Protein AF-A0A1I7GUT2-F1 (afdb_monomer_lite)

Secondary structure (DSSP, 8-state):
--HHHHHHHHHHHHHHHHHHHHHHHHHHHHH-TTHHHHHTTHHHHHHHHHHHHHHHHHHHH-PPPP---

Radius of gyration: 17.05 Å; chains: 1; bounding box: 38×18×52 Å

Sequence (69 aa):
MSPRSRLLLAMMAWCLAAVAVMLPLVWLINNRDWGVALMLLVPFVVYGLLRLGRILEGWARATPPPSGQ

Foldseek 3Di:
DDLVVLLVVLVVVLVVLCCVPVVVLVVCLVPDPCVVVSVVCVVVVVVVSVVSSVVSNCVSPDDDDPPDD

pLDDT: mean 89.64, std 11.04, range [46.25, 98.44]

Organism: NCBI:txid463301

Structure (mmCIF, N/CA/C/O backbone):
data_AF-A0A1I7GUT2-F1
#
_entry.id   AF-A0A1I7GUT2-F1
#
loop_
_atom_site.group_PDB
_atom_site.id
_atom_site.type_symbol
_atom_site.label_atom_id
_atom_site.label_alt_id
_atom_site.label_comp_id
_atom_site.label_asym_id
_atom_site.label_entity_id
_atom_site.label_seq_id
_atom_site.pdbx_PDB_ins_code
_atom_site.Cartn_x
_atom_site.Cartn_y
_atom_site.Cartn_z
_atom_site.occupancy
_atom_site.B_iso_or_equiv
_atom_site.auth_seq_id
_atom_site.auth_comp_id
_atom_site.auth_asym_id
_atom_site.auth_atom_id
_atom_site.pdbx_PDB_model_num
ATOM 1 N N . MET A 1 1 ? -6.843 2.510 25.395 1.00 68.00 1 MET A N 1
ATOM 2 C CA . MET A 1 1 ? -6.578 3.435 24.265 1.00 68.00 1 MET A CA 1
ATOM 3 C C . MET A 1 1 ? -7.917 3.892 23.702 1.00 68.00 1 MET A C 1
ATOM 5 O O . MET A 1 1 ? -8.762 3.031 23.479 1.00 68.00 1 MET A O 1
ATOM 9 N N . SER A 1 2 ? -8.154 5.196 23.518 1.00 84.00 2 SER A N 1
ATOM 10 C CA . SER A 1 2 ? -9.449 5.660 22.988 1.00 84.00 2 SER A CA 1
ATOM 11 C C . SER A 1 2 ? -9.660 5.175 21.539 1.00 84.00 2 SER A C 1
ATOM 13 O O . SER A 1 2 ? -8.668 5.015 20.816 1.00 84.00 2 SER A O 1
ATOM 15 N N . PRO A 1 3 ? -10.908 4.969 21.074 1.00 83.56 3 PRO A N 1
ATOM 16 C CA . PRO A 1 3 ? -11.184 4.617 19.676 1.00 83.56 3 PRO A CA 1
ATOM 17 C C . PRO A 1 3 ? -10.573 5.619 18.685 1.00 83.56 3 PRO A C 1
ATOM 19 O O . PRO A 1 3 ? -10.001 5.228 17.671 1.00 83.56 3 PRO A O 1
ATOM 22 N N . ARG A 1 4 ? -10.593 6.914 19.031 1.00 86.62 4 ARG A N 1
ATOM 23 C CA . ARG A 1 4 ? -9.972 7.987 18.241 1.00 86.62 4 ARG A CA 1
ATOM 24 C C . ARG A 1 4 ? -8.452 7.833 18.150 1.00 86.62 4 ARG A C 1
ATOM 26 O O . ARG A 1 4 ? -7.892 7.985 17.071 1.00 86.62 4 ARG A O 1
ATOM 33 N N . SER A 1 5 ? -7.786 7.498 19.257 1.00 91.75 5 SER A N 1
ATOM 34 C CA . SER A 1 5 ? -6.333 7.269 19.287 1.00 91.75 5 SER A CA 1
ATOM 35 C C . SER A 1 5 ? -5.927 6.047 18.459 1.00 91.75 5 SER A C 1
ATOM 37 O O . SER A 1 5 ? -4.924 6.100 17.757 1.00 91.75 5 SER A O 1
ATOM 39 N N . ARG A 1 6 ? -6.714 4.962 18.501 1.00 90.75 6 ARG A N 1
ATOM 40 C CA . ARG A 1 6 ? -6.480 3.770 17.663 1.00 90.75 6 ARG A CA 1
ATOM 41 C C . ARG A 1 6 ? -6.641 4.093 16.182 1.00 90.75 6 ARG A C 1
ATOM 43 O O . ARG A 1 6 ? -5.826 3.659 15.380 1.00 90.75 6 ARG A O 1
ATOM 50 N N . LEU A 1 7 ? -7.644 4.895 15.831 1.00 91.62 7 LEU A N 1
ATOM 51 C CA . LEU A 1 7 ? -7.877 5.311 14.449 1.00 91.62 7 LEU A CA 1
ATOM 52 C C . LEU A 1 7 ? -6.759 6.221 13.920 1.00 91.62 7 LEU A C 1
ATOM 54 O O . LEU A 1 7 ? -6.278 6.010 12.811 1.00 91.62 7 LEU A O 1
ATOM 58 N N . LEU A 1 8 ? -6.282 7.167 14.734 1.00 95.44 8 LEU A N 1
ATOM 59 C CA . LEU A 1 8 ? -5.106 7.984 14.411 1.00 95.44 8 LEU A CA 1
ATOM 60 C C . LEU A 1 8 ? -3.856 7.121 14.198 1.00 95.44 8 LEU A C 1
ATOM 62 O O . LEU A 1 8 ? -3.153 7.309 13.209 1.00 95.44 8 LEU A O 1
ATOM 66 N N . LEU A 1 9 ? -3.606 6.148 15.080 1.00 95.44 9 LEU A N 1
ATOM 67 C CA . LEU A 1 9 ? -2.465 5.242 14.945 1.00 95.44 9 LEU A CA 1
ATOM 68 C C . LEU A 1 9 ? -2.566 4.388 13.676 1.00 95.44 9 LEU A C 1
ATOM 70 O O . LEU A 1 9 ? -1.591 4.275 12.942 1.00 95.44 9 LEU A O 1
ATOM 74 N N . ALA A 1 10 ? -3.743 3.826 13.398 1.00 94.38 10 ALA A N 1
ATOM 75 C CA . ALA A 1 10 ? -4.009 3.061 12.184 1.00 94.38 10 ALA A CA 1
ATOM 76 C C . ALA A 1 10 ? -3.747 3.894 10.920 1.00 94.38 10 ALA A C 1
ATOM 78 O O . ALA A 1 10 ? -3.088 3.424 9.996 1.00 94.38 10 ALA A O 1
ATOM 79 N N . MET A 1 11 ? -4.201 5.149 10.904 1.00 96.69 11 MET A N 1
ATOM 80 C CA . MET A 1 11 ? -3.987 6.065 9.785 1.00 96.69 11 MET A CA 1
ATOM 81 C C . MET A 1 11 ? -2.506 6.413 9.600 1.00 96.69 11 MET A C 1
ATOM 83 O O . MET A 1 11 ? -1.989 6.316 8.491 1.00 96.69 11 MET A O 1
ATOM 87 N N . MET A 1 12 ? -1.801 6.763 10.679 1.00 98.06 12 MET A N 1
ATOM 88 C CA . MET A 1 12 ? -0.366 7.063 10.626 1.00 98.06 12 MET A CA 1
ATOM 89 C C . MET A 1 12 ? 0.454 5.851 10.175 1.00 98.06 12 MET A C 1
ATOM 91 O O . MET A 1 12 ? 1.318 5.985 9.311 1.00 98.06 12 MET A O 1
ATOM 95 N N . ALA A 1 13 ? 0.154 4.666 10.713 1.00 97.50 13 ALA A N 1
ATOM 96 C CA . ALA A 1 13 ? 0.812 3.421 10.331 1.00 97.50 13 ALA A CA 1
ATOM 97 C C . ALA A 1 13 ? 0.582 3.090 8.852 1.00 97.50 13 ALA A C 1
ATOM 99 O O . ALA A 1 13 ? 1.519 2.704 8.154 1.00 97.50 13 ALA A O 1
ATOM 100 N N . TRP A 1 14 ? -0.642 3.285 8.354 1.00 98.00 14 TRP A N 1
ATOM 101 C CA . TRP A 1 14 ? -0.952 3.068 6.946 1.00 98.00 14 TRP A CA 1
ATOM 102 C C . TRP A 1 14 ? -0.217 4.055 6.034 1.00 98.00 14 TRP A C 1
ATOM 104 O O . TRP A 1 14 ? 0.405 3.628 5.065 1.00 98.00 14 TRP A O 1
ATOM 114 N N . CYS A 1 15 ? -0.222 5.353 6.362 1.00 98.25 15 CYS A N 1
ATOM 115 C CA . CYS A 1 15 ? 0.508 6.365 5.594 1.00 98.25 15 CYS A CA 1
ATOM 116 C C . CYS A 1 15 ? 2.007 6.060 5.546 1.00 98.25 15 CYS A C 1
ATOM 118 O O . CYS A 1 15 ? 2.612 6.117 4.477 1.00 98.25 15 CYS A O 1
ATOM 120 N N . LEU A 1 16 ? 2.600 5.689 6.685 1.00 98.44 16 LEU A N 1
ATOM 121 C CA . LEU A 1 16 ? 4.010 5.323 6.751 1.00 98.44 16 LEU A CA 1
ATOM 122 C C . LEU A 1 16 ? 4.311 4.101 5.876 1.00 98.44 16 LEU A C 1
ATOM 124 O O . LEU A 1 16 ? 5.270 4.125 5.110 1.00 98.44 16 LEU A O 1
ATOM 128 N N . ALA A 1 17 ? 3.473 3.062 5.939 1.00 98.06 17 ALA A N 1
ATOM 129 C CA . ALA A 1 17 ? 3.619 1.876 5.101 1.00 98.06 17 ALA A CA 1
ATOM 130 C C . ALA A 1 17 ? 3.486 2.207 3.605 1.00 98.06 17 ALA A C 1
ATOM 132 O O . ALA A 1 17 ? 4.294 1.749 2.801 1.00 98.06 17 ALA A O 1
ATOM 133 N N . ALA A 1 18 ? 2.508 3.034 3.227 1.00 97.44 18 ALA A N 1
ATOM 134 C CA . ALA A 1 18 ? 2.310 3.451 1.844 1.00 97.44 18 ALA A CA 1
ATOM 135 C C . ALA A 1 18 ? 3.535 4.199 1.302 1.00 97.44 18 ALA A C 1
ATOM 137 O O . ALA A 1 18 ? 4.026 3.863 0.230 1.00 97.44 18 ALA A O 1
ATOM 138 N N . VAL A 1 19 ? 4.071 5.155 2.065 1.00 98.31 19 VAL A N 1
ATOM 139 C CA . VAL A 1 19 ? 5.284 5.912 1.717 1.00 98.31 19 VAL A CA 1
ATOM 140 C C . VAL A 1 19 ? 6.493 4.979 1.610 1.00 98.31 19 VAL A C 1
ATOM 142 O O . VAL A 1 19 ? 7.177 4.980 0.588 1.00 98.31 19 VAL A O 1
ATOM 145 N N . ALA A 1 20 ? 6.718 4.134 2.619 1.00 98.12 20 ALA A N 1
ATOM 146 C CA . ALA A 1 20 ? 7.848 3.209 2.668 1.00 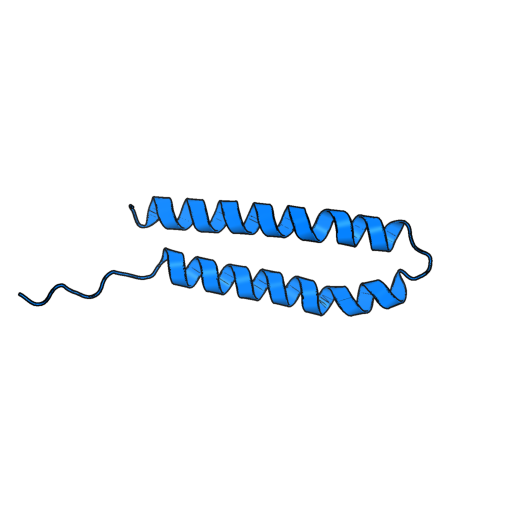98.12 20 ALA A CA 1
ATOM 147 C C . ALA A 1 20 ? 7.858 2.204 1.507 1.00 98.12 20 ALA A C 1
ATOM 149 O O . ALA A 1 20 ? 8.925 1.761 1.097 1.00 98.12 20 ALA A O 1
ATOM 150 N N . VAL A 1 21 ? 6.688 1.849 0.970 1.00 97.56 21 VAL A N 1
ATOM 151 C CA . VAL A 1 21 ? 6.555 0.904 -0.145 1.00 97.56 21 VAL A CA 1
ATOM 152 C C . VAL A 1 21 ? 6.549 1.612 -1.501 1.00 97.56 21 VAL A C 1
ATOM 154 O O . VAL A 1 21 ? 7.226 1.171 -2.428 1.00 97.56 21 VAL A O 1
ATOM 157 N N . MET A 1 22 ? 5.805 2.711 -1.641 1.00 96.12 22 MET A N 1
ATOM 158 C CA . MET A 1 22 ? 5.615 3.369 -2.936 1.00 96.12 22 MET A CA 1
ATOM 159 C C . MET A 1 22 ? 6.843 4.149 -3.391 1.00 96.12 22 MET A C 1
ATOM 161 O O . MET A 1 22 ? 7.164 4.091 -4.574 1.00 96.12 22 MET A O 1
ATOM 165 N N . LEU A 1 23 ? 7.566 4.830 -2.493 1.00 97.31 23 LEU A N 1
ATOM 166 C CA . LEU A 1 23 ? 8.789 5.544 -2.879 1.00 97.31 23 LEU A CA 1
ATOM 167 C C . LEU A 1 23 ? 9.831 4.639 -3.552 1.00 97.31 23 LEU A C 1
ATOM 169 O O . LEU A 1 23 ? 10.240 4.962 -4.669 1.00 97.31 23 LEU A O 1
ATOM 173 N N . PRO A 1 24 ? 10.263 3.515 -2.946 1.00 95.25 24 PRO A N 1
ATOM 174 C CA . PRO A 1 24 ? 11.245 2.651 -3.588 1.00 95.25 24 PRO A CA 1
ATOM 175 C C . PRO A 1 24 ? 10.687 1.986 -4.845 1.00 95.25 24 PRO A C 1
ATOM 177 O O . PRO A 1 24 ? 11.431 1.818 -5.806 1.00 95.25 24 PRO A O 1
ATOM 180 N N . LEU A 1 25 ? 9.393 1.645 -4.877 1.00 93.38 25 LEU A N 1
ATOM 181 C CA . LEU A 1 25 ? 8.769 1.060 -6.063 1.00 93.38 25 LEU A CA 1
ATOM 182 C C . LEU A 1 25 ? 8.800 2.026 -7.252 1.00 93.38 25 LEU A C 1
ATOM 184 O O . LEU A 1 25 ? 9.246 1.649 -8.332 1.00 93.38 25 LEU A O 1
ATOM 188 N N . VAL A 1 26 ? 8.363 3.271 -7.049 1.00 94.00 26 VAL A N 1
ATOM 189 C CA . VAL A 1 26 ? 8.363 4.309 -8.089 1.00 94.00 26 VAL A CA 1
ATOM 190 C C . VAL A 1 26 ? 9.788 4.625 -8.527 1.00 94.00 26 VAL A C 1
ATOM 192 O O . VAL A 1 26 ? 10.055 4.690 -9.724 1.00 94.00 26 VAL A O 1
ATOM 195 N N . TRP A 1 27 ? 10.716 4.752 -7.577 1.00 95.06 27 TRP A N 1
ATOM 196 C CA . TRP A 1 27 ? 12.130 4.950 -7.885 1.00 95.06 27 TRP A CA 1
ATOM 197 C C . TRP A 1 27 ? 12.694 3.807 -8.740 1.00 95.06 27 TRP A C 1
ATOM 199 O O . TRP A 1 27 ? 13.367 4.051 -9.739 1.00 95.06 27 TRP A O 1
ATOM 209 N N . LEU A 1 28 ? 12.381 2.555 -8.395 1.00 92.75 28 LEU A N 1
ATOM 210 C CA . LEU A 1 28 ? 12.860 1.383 -9.122 1.00 92.75 28 LEU A CA 1
ATOM 211 C C . LEU A 1 28 ? 12.269 1.304 -10.535 1.00 92.75 28 LEU A C 1
ATOM 213 O O . LEU A 1 28 ? 13.002 1.010 -11.474 1.00 92.75 28 LEU A O 1
ATOM 217 N N . ILE A 1 29 ? 10.972 1.591 -10.690 1.00 91.81 29 ILE A N 1
ATOM 218 C CA . ILE A 1 29 ? 10.307 1.664 -12.000 1.00 91.81 29 ILE A CA 1
ATOM 219 C C . ILE A 1 29 ? 10.956 2.744 -12.869 1.00 91.81 29 ILE A C 1
ATOM 221 O O . ILE A 1 29 ? 11.163 2.522 -14.057 1.00 91.81 29 ILE A O 1
ATOM 225 N N . ASN A 1 30 ? 11.294 3.891 -12.279 1.00 91.62 30 ASN A N 1
ATOM 226 C CA . ASN A 1 30 ? 11.885 5.015 -12.996 1.00 91.62 30 ASN A CA 1
ATOM 227 C C . ASN A 1 30 ? 13.340 4.764 -13.432 1.00 91.62 30 ASN A C 1
ATOM 229 O O . ASN A 1 30 ? 13.758 5.249 -14.476 1.00 91.62 30 ASN A O 1
ATOM 233 N N . ASN A 1 31 ? 14.121 4.024 -12.639 1.00 93.44 31 ASN A N 1
ATOM 234 C CA . ASN A 1 31 ? 15.565 3.866 -12.850 1.00 93.44 31 ASN A CA 1
ATOM 235 C C . ASN A 1 31 ? 15.984 2.527 -13.479 1.00 93.44 31 ASN A C 1
ATOM 237 O O . ASN A 1 31 ? 17.179 2.308 -13.676 1.00 93.44 31 ASN A O 1
ATOM 241 N N . ARG A 1 32 ? 15.056 1.600 -13.744 1.00 88.69 32 ARG A N 1
ATOM 242 C CA . ARG A 1 32 ? 15.369 0.295 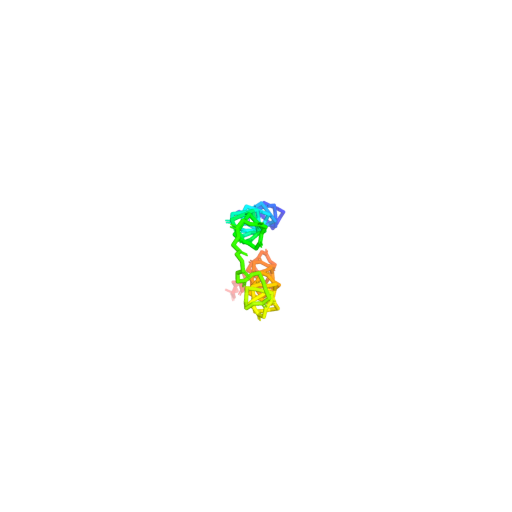-14.346 1.00 88.69 32 ARG A CA 1
ATOM 243 C C . ARG A 1 32 ? 14.699 0.152 -15.703 1.00 88.69 32 ARG A C 1
ATOM 245 O O . ARG A 1 32 ? 13.496 0.348 -15.827 1.00 88.69 32 ARG A O 1
ATOM 252 N N . ASP A 1 33 ? 15.452 -0.364 -16.669 1.00 85.12 33 ASP A N 1
ATOM 253 C CA . ASP A 1 33 ? 14.956 -0.655 -18.025 1.00 85.12 33 ASP A CA 1
ATOM 254 C C . ASP A 1 33 ? 13.825 -1.707 -18.040 1.00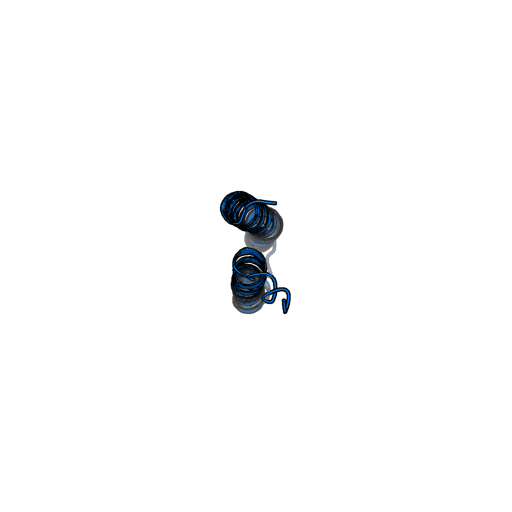 85.12 33 ASP A C 1
ATOM 256 O O . ASP A 1 33 ? 13.068 -1.829 -18.998 1.00 85.12 33 ASP A O 1
ATOM 260 N N . TRP A 1 34 ? 13.653 -2.434 -16.930 1.00 81.62 34 TRP A N 1
ATOM 261 C CA . TRP A 1 34 ? 12.607 -3.436 -16.702 1.00 81.62 34 TRP A CA 1
ATOM 262 C C . TRP A 1 34 ? 11.299 -2.838 -16.147 1.00 81.62 34 TRP A C 1
ATOM 264 O O . TRP A 1 34 ? 10.487 -3.568 -15.573 1.00 81.62 34 TRP A O 1
ATOM 274 N N . GLY A 1 35 ? 11.073 -1.526 -16.293 1.00 81.12 35 GLY A N 1
ATOM 275 C CA . GLY A 1 35 ? 9.904 -0.813 -15.759 1.00 81.12 35 GLY A CA 1
ATOM 276 C C . GLY A 1 35 ? 8.560 -1.478 -16.086 1.00 81.12 35 GLY A C 1
ATOM 277 O O . GLY A 1 35 ? 7.705 -1.571 -15.212 1.00 81.12 35 GLY A O 1
ATOM 278 N N . VAL A 1 36 ? 8.402 -2.049 -17.287 1.00 82.06 36 VAL A N 1
ATOM 279 C CA . VAL A 1 36 ? 7.194 -2.799 -17.695 1.00 82.06 36 VAL A CA 1
ATOM 280 C C . VAL A 1 36 ? 6.951 -4.036 -16.821 1.00 82.06 36 VAL A C 1
ATOM 282 O O . VAL A 1 36 ? 5.827 -4.266 -16.378 1.00 82.06 36 VAL A O 1
ATOM 285 N N . ALA A 1 37 ? 7.990 -4.817 -16.515 1.00 85.12 37 ALA A N 1
ATOM 286 C CA . ALA A 1 37 ? 7.858 -5.980 -15.636 1.00 85.12 37 ALA A CA 1
ATOM 287 C C . ALA A 1 37 ? 7.522 -5.558 -14.195 1.00 85.12 37 ALA A C 1
ATOM 289 O O . ALA A 1 37 ? 6.728 -6.208 -13.519 1.00 85.12 37 ALA A O 1
ATOM 290 N N . LEU A 1 38 ? 8.072 -4.428 -13.739 1.00 84.31 38 LEU A N 1
ATOM 291 C CA . LEU A 1 38 ? 7.764 -3.855 -12.428 1.00 84.31 38 LEU A CA 1
ATOM 292 C C . LEU A 1 38 ? 6.345 -3.268 -12.361 1.00 84.31 38 LEU A C 1
ATOM 294 O O . LEU A 1 38 ? 5.703 -3.351 -11.317 1.00 84.31 38 LEU A O 1
ATOM 298 N N . MET A 1 39 ? 5.808 -2.744 -13.467 1.00 89.25 39 MET A N 1
ATOM 299 C CA . MET A 1 39 ? 4.416 -2.286 -13.550 1.00 89.25 39 MET A CA 1
ATOM 300 C C . MET A 1 39 ? 3.413 -3.423 -13.320 1.00 89.25 39 MET A C 1
ATOM 302 O O . MET A 1 39 ? 2.374 -3.194 -12.705 1.00 89.25 39 MET A O 1
ATOM 306 N N . LEU A 1 40 ? 3.735 -4.661 -13.717 1.00 91.69 40 LEU A N 1
ATOM 307 C CA . LEU A 1 40 ? 2.898 -5.834 -13.420 1.00 91.69 40 LEU A CA 1
ATOM 308 C C . LEU A 1 40 ? 2.821 -6.147 -11.917 1.00 91.69 40 LEU A C 1
ATOM 310 O O . LEU A 1 40 ? 1.846 -6.741 -11.461 1.00 91.69 40 LEU A O 1
ATOM 314 N N . LEU A 1 41 ? 3.816 -5.722 -11.133 1.00 91.06 41 LEU A N 1
ATOM 315 C CA . LEU A 1 41 ? 3.839 -5.884 -9.679 1.00 91.06 41 LEU A CA 1
ATOM 316 C C . LEU A 1 41 ? 2.965 -4.837 -8.961 1.00 91.06 41 LEU A C 1
ATOM 318 O O . LEU A 1 41 ? 2.424 -5.111 -7.887 1.00 91.06 41 LEU A O 1
ATOM 322 N N . VAL A 1 42 ? 2.777 -3.656 -9.559 1.00 94.19 42 VAL A N 1
ATOM 323 C CA . VAL A 1 42 ? 1.994 -2.538 -8.998 1.00 94.19 42 VAL A CA 1
ATOM 324 C C . VAL A 1 42 ? 0.598 -2.947 -8.506 1.00 94.19 42 VAL A C 1
ATOM 326 O O . VAL A 1 42 ? 0.292 -2.627 -7.356 1.00 94.19 42 VAL A O 1
ATOM 329 N N . PRO A 1 43 ? -0.258 -3.658 -9.270 1.00 96.06 43 PRO A N 1
ATOM 330 C CA . PRO A 1 43 ? -1.592 -4.029 -8.789 1.00 96.06 43 PRO A CA 1
ATOM 331 C C . PRO A 1 43 ? -1.551 -4.882 -7.516 1.00 96.06 43 PRO A C 1
ATOM 333 O O . PRO A 1 43 ? -2.375 -4.682 -6.623 1.00 96.06 43 PRO A O 1
ATOM 336 N N . PHE A 1 44 ? -0.571 -5.780 -7.381 1.00 96.88 44 PHE A N 1
ATOM 337 C CA . PHE A 1 44 ? -0.402 -6.590 -6.173 1.00 96.88 44 PHE A CA 1
ATOM 338 C C . PHE A 1 44 ? 0.024 -5.739 -4.978 1.00 96.88 44 PHE A C 1
ATOM 340 O O . PHE A 1 44 ? -0.506 -5.908 -3.879 1.00 96.88 44 PHE A O 1
ATOM 347 N N . VAL A 1 45 ? 0.936 -4.789 -5.195 1.00 96.38 45 VAL A N 1
ATOM 348 C CA . VAL A 1 45 ? 1.381 -3.856 -4.154 1.00 96.38 45 VAL A CA 1
ATOM 349 C C . VAL A 1 45 ? 0.229 -2.965 -3.690 1.00 96.38 45 VAL A C 1
ATOM 351 O O . VAL A 1 45 ? -0.029 -2.86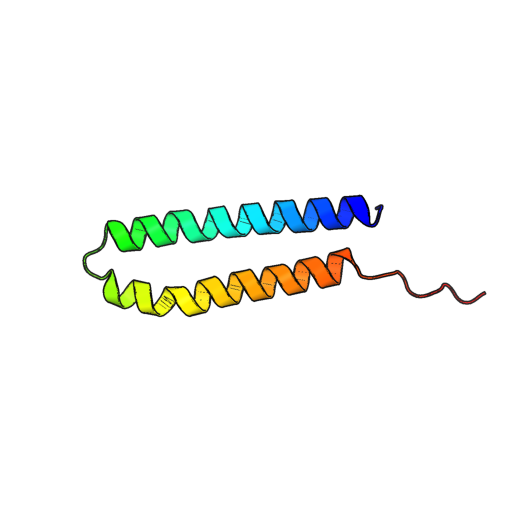3 -2.489 1.00 96.38 45 VAL A O 1
ATOM 354 N N . VAL A 1 46 ? -0.509 -2.364 -4.627 1.00 96.81 46 VAL A N 1
ATOM 355 C CA . VAL A 1 46 ? -1.676 -1.522 -4.328 1.00 96.81 46 VAL A CA 1
ATOM 356 C C . VAL A 1 46 ? -2.739 -2.329 -3.588 1.00 96.81 46 VAL A C 1
ATOM 358 O O . VAL A 1 46 ? -3.233 -1.887 -2.551 1.00 96.81 46 VAL A O 1
ATOM 361 N N . TYR A 1 47 ? -3.052 -3.540 -4.055 1.00 97.75 47 TYR A N 1
ATOM 362 C CA . TYR A 1 47 ? -3.986 -4.424 -3.364 1.00 97.75 47 TYR A CA 1
ATOM 363 C C . TYR A 1 47 ? -3.519 -4.756 -1.940 1.00 97.75 47 TYR A C 1
ATOM 365 O O . TYR A 1 47 ? -4.326 -4.738 -1.008 1.00 97.75 47 TYR A O 1
ATOM 373 N N . GLY A 1 48 ? -2.220 -5.003 -1.751 1.00 97.75 48 GLY A N 1
ATOM 374 C CA . GLY A 1 48 ? -1.610 -5.210 -0.441 1.00 97.75 48 GLY A CA 1
ATOM 375 C C . GLY A 1 48 ? -1.837 -4.028 0.502 1.00 97.75 48 GLY A C 1
ATOM 376 O O . GLY A 1 48 ? -2.305 -4.227 1.624 1.00 9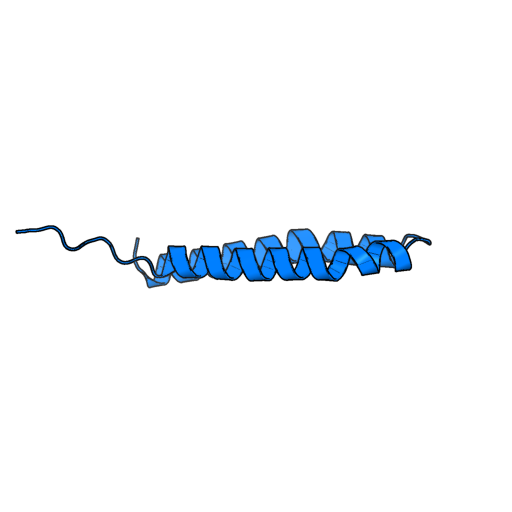7.75 48 GLY A O 1
ATOM 377 N N . LEU A 1 49 ? -1.604 -2.797 0.038 1.00 97.62 49 LEU A N 1
ATOM 378 C CA . LEU A 1 49 ? -1.850 -1.581 0.822 1.00 97.62 49 LEU A CA 1
ATOM 379 C C . LEU A 1 49 ? -3.337 -1.369 1.126 1.00 97.62 49 LEU A C 1
ATOM 381 O O . LEU A 1 49 ? -3.688 -1.018 2.253 1.00 97.62 49 LEU A O 1
ATOM 385 N N . LEU A 1 50 ? -4.229 -1.625 0.166 1.00 97.81 50 LEU A N 1
ATOM 386 C CA . LEU A 1 50 ? -5.677 -1.551 0.388 1.00 97.81 50 LEU A CA 1
ATOM 387 C C . LEU A 1 50 ? -6.138 -2.586 1.420 1.00 97.81 50 LEU A C 1
ATOM 389 O O . LEU A 1 50 ? -6.955 -2.293 2.295 1.00 97.81 50 LEU A O 1
ATOM 393 N N . ARG A 1 51 ? -5.609 -3.811 1.348 1.00 97.56 51 ARG A N 1
ATOM 394 C CA . ARG A 1 51 ? -5.889 -4.866 2.327 1.00 97.56 51 ARG A CA 1
ATOM 395 C C . ARG A 1 51 ? -5.357 -4.492 3.709 1.00 97.56 51 ARG A C 1
ATOM 397 O O . ARG A 1 51 ? -6.081 -4.673 4.684 1.00 97.56 51 ARG A O 1
ATOM 404 N N . LEU A 1 52 ? -4.149 -3.937 3.792 1.00 97.31 52 LEU A N 1
ATOM 405 C CA . LEU A 1 52 ? -3.572 -3.440 5.040 1.00 97.31 52 LEU A CA 1
ATOM 406 C C . LEU A 1 52 ? -4.454 -2.357 5.670 1.00 97.31 52 LEU A C 1
ATOM 408 O O . LEU A 1 52 ? -4.747 -2.433 6.859 1.00 97.31 52 LEU A O 1
ATOM 412 N N . GLY A 1 53 ? -4.936 -1.400 4.872 1.00 95.81 53 GLY A N 1
ATOM 413 C CA . GLY A 1 53 ? -5.853 -0.354 5.331 1.00 95.81 53 GLY A CA 1
ATOM 414 C C . GLY A 1 53 ? -7.128 -0.928 5.944 1.00 95.81 53 GLY A C 1
ATOM 415 O O . GLY A 1 53 ? -7.495 -0.559 7.055 1.00 95.81 53 GLY A O 1
ATOM 416 N N . ARG A 1 54 ? -7.745 -1.916 5.282 1.00 95.81 54 ARG A N 1
ATOM 417 C CA . ARG A 1 54 ? -8.941 -2.602 5.803 1.00 95.81 54 ARG A CA 1
ATOM 418 C C . ARG A 1 54 ? -8.680 -3.351 7.112 1.00 95.81 54 ARG A C 1
ATOM 420 O O . ARG A 1 54 ? -9.526 -3.336 8.001 1.00 95.81 54 ARG A O 1
ATOM 427 N N . ILE A 1 55 ? -7.515 -3.988 7.249 1.00 96.31 55 ILE A N 1
ATOM 428 C CA . ILE A 1 55 ? -7.123 -4.677 8.489 1.00 96.31 55 ILE A CA 1
ATOM 429 C C . ILE A 1 55 ? -6.927 -3.665 9.623 1.00 96.31 55 ILE A C 1
ATOM 431 O O . ILE A 1 55 ? -7.445 -3.867 10.720 1.00 96.31 55 ILE A O 1
ATOM 435 N N . LEU A 1 56 ? -6.219 -2.566 9.358 1.00 94.88 56 LEU A N 1
ATOM 436 C CA . LEU A 1 56 ? -5.977 -1.501 10.331 1.00 94.88 56 LEU A CA 1
ATOM 437 C C . LEU A 1 56 ? -7.272 -0.797 10.743 1.00 94.88 56 LEU A C 1
ATOM 439 O O . LEU A 1 56 ? -7.448 -0.488 11.918 1.00 94.88 56 LEU A O 1
ATOM 443 N N . GLU A 1 57 ? -8.200 -0.592 9.810 1.00 93.25 57 GLU A N 1
ATOM 444 C CA . GLU A 1 57 ? -9.525 -0.051 10.101 1.00 93.25 57 GLU A CA 1
ATOM 445 C C . GLU A 1 57 ? -10.345 -1.001 10.980 1.00 93.25 57 GLU A C 1
ATOM 447 O O . GLU A 1 57 ? -10.887 -0.576 12.003 1.00 93.25 57 GLU A O 1
ATOM 452 N N . GLY A 1 58 ? -10.404 -2.288 10.623 1.00 92.88 58 GLY A N 1
ATOM 453 C CA . GLY A 1 58 ? -11.090 -3.302 11.424 1.00 92.88 58 GLY A CA 1
ATOM 454 C C . GLY A 1 58 ? -10.510 -3.388 12.834 1.00 92.88 58 GLY A C 1
ATOM 455 O O . GLY A 1 58 ? -11.248 -3.385 13.820 1.00 92.88 58 GLY A O 1
ATOM 456 N N . TRP A 1 59 ? -9.181 -3.351 12.945 1.00 92.44 59 TRP A N 1
ATOM 457 C CA . TRP A 1 59 ? -8.503 -3.264 14.231 1.00 92.44 59 TRP A CA 1
ATOM 458 C C . TRP A 1 59 ? -8.841 -1.971 14.977 1.00 92.44 59 TRP A C 1
ATOM 460 O O . TRP A 1 59 ? -9.113 -2.032 16.170 1.00 92.44 59 TRP A O 1
ATOM 470 N N . ALA A 1 60 ? -8.854 -0.806 14.330 1.00 91.38 60 ALA A N 1
ATOM 471 C CA . ALA A 1 60 ? -9.130 0.466 14.997 1.00 91.38 60 ALA A CA 1
ATOM 472 C C . ALA A 1 60 ? -10.564 0.543 15.542 1.00 91.38 60 ALA A C 1
ATOM 474 O O . ALA A 1 60 ? -10.785 1.105 16.618 1.00 91.38 60 ALA A O 1
ATOM 475 N N . ARG A 1 61 ? -11.523 -0.042 14.814 1.00 88.06 61 ARG A N 1
ATOM 476 C CA . ARG A 1 61 ? -12.952 -0.031 15.150 1.00 88.06 61 ARG A CA 1
ATOM 477 C C . ARG A 1 61 ? -13.395 -1.177 16.057 1.00 88.06 61 ARG A C 1
ATOM 479 O O . ARG A 1 61 ? -14.507 -1.107 16.570 1.00 88.06 61 ARG A O 1
ATOM 486 N N . ALA A 1 62 ? -12.564 -2.196 16.285 1.00 86.75 62 ALA A N 1
ATOM 487 C CA . ALA A 1 62 ? -12.921 -3.332 17.134 1.00 86.75 62 ALA A CA 1
ATOM 488 C C . ALA A 1 62 ? -13.334 -2.868 18.544 1.00 86.75 62 ALA A C 1
ATOM 490 O O . ALA A 1 62 ? -12.501 -2.396 19.331 1.00 86.75 62 ALA A O 1
ATOM 491 N N . THR A 1 63 ? -14.628 -2.983 18.847 1.00 69.31 63 THR A N 1
ATOM 492 C CA . THR A 1 63 ? -15.199 -2.740 20.174 1.00 69.31 63 THR A CA 1
ATOM 493 C C . THR A 1 63 ? -14.839 -3.917 21.086 1.00 69.31 63 THR A C 1
ATOM 495 O O . THR A 1 63 ? -14.919 -5.060 20.631 1.00 69.31 63 THR A O 1
ATOM 498 N N . PRO A 1 64 ? -14.413 -3.690 22.343 1.00 65.75 64 PRO A N 1
ATOM 499 C CA . PRO A 1 64 ? -14.250 -4.784 23.296 1.00 65.75 64 PRO A CA 1
ATOM 500 C C . PRO A 1 64 ? -15.584 -5.532 23.456 1.00 65.75 64 PRO A C 1
ATOM 502 O O . PRO A 1 64 ? -16.628 -4.872 23.432 1.00 65.75 64 PRO A O 1
ATOM 505 N N . PRO A 1 65 ? -15.583 -6.871 23.606 1.00 63.03 65 PRO A N 1
ATOM 506 C CA . PRO A 1 65 ? -16.812 -7.600 23.893 1.00 63.03 65 PRO A CA 1
ATOM 507 C C . PRO A 1 65 ? -17.456 -7.032 25.167 1.00 63.03 65 PRO A C 1
ATOM 509 O O . PRO A 1 65 ? -16.721 -6.633 26.078 1.00 63.03 65 PRO A O 1
ATOM 512 N N . PRO A 1 66 ? -18.799 -6.961 25.247 1.00 61.03 66 PRO A N 1
ATOM 513 C CA . PRO A 1 66 ? -19.462 -6.548 26.472 1.00 61.03 66 PRO A CA 1
ATOM 514 C C . PRO A 1 66 ? -19.031 -7.510 27.578 1.00 61.03 66 PRO A C 1
ATOM 516 O O . PRO A 1 66 ? -19.244 -8.718 27.485 1.00 61.03 66 PRO A O 1
ATOM 519 N N . SER A 1 67 ? -18.364 -6.973 28.597 1.00 64.56 67 SER A N 1
ATOM 520 C CA . SER A 1 67 ? -18.100 -7.676 29.843 1.00 64.56 67 SER A CA 1
ATOM 521 C C . SER A 1 67 ? -19.453 -8.079 30.417 1.00 64.56 67 SER A C 1
ATOM 523 O O . SER A 1 67 ? -20.201 -7.209 30.868 1.00 64.56 67 SER A O 1
ATOM 525 N N . GLY A 1 68 ? -19.796 -9.364 30.299 1.00 62.97 68 GLY A N 1
ATOM 526 C CA . GLY A 1 68 ? -20.984 -9.927 30.928 1.00 62.97 68 GLY A CA 1
ATOM 527 C C . GLY A 1 68 ? -20.965 -9.567 32.409 1.00 62.97 68 GLY A C 1
ATOM 528 O O . GLY A 1 68 ? -19.974 -9.845 33.087 1.00 62.97 68 GLY A O 1
ATOM 529 N N . GLN A 1 69 ? -22.008 -8.856 32.838 1.00 46.25 69 GLN A N 1
ATOM 530 C CA . GLN A 1 69 ? -22.344 -8.675 34.248 1.00 46.25 69 GLN A CA 1
ATOM 531 C C . GLN A 1 69 ? -22.780 -10.012 34.841 1.00 46.25 69 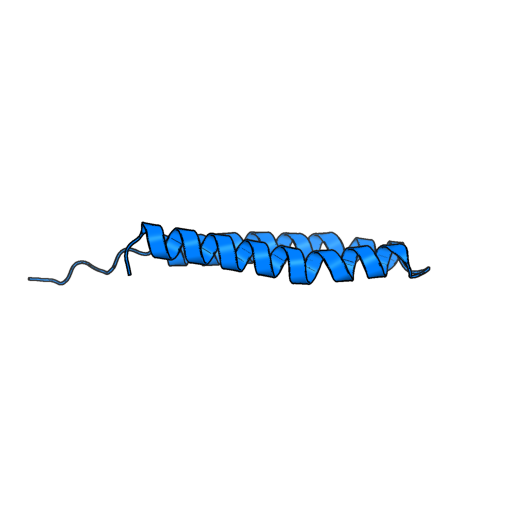GLN A C 1
ATOM 533 O O . GLN A 1 69 ? -23.430 -10.784 34.097 1.00 46.25 69 GLN A O 1
#